Protein AF-A0A6L8EY79-F1 (afdb_monomer)

Radius of gyration: 16.85 Å; Cα contacts (8 Å, |Δi|>4): 75; chains: 1; bounding box: 35×52×44 Å

pLDDT: mean 82.18, std 14.35, range [35.97, 95.56]

Solvent-accessible surface area (backbone atoms only — not comparable to full-atom values): 6555 Å² total; per-residue (Å²): 134,58,71,67,60,52,48,62,74,76,53,74,60,66,66,63,55,50,33,58,51,27,48,40,66,68,54,33,46,53,55,48,53,50,36,50,51,48,30,71,75,71,60,41,60,66,59,38,42,50,50,53,41,50,37,23,64,30,57,79,34,58,75,64,51,31,76,79,50,70,45,50,70,65,56,51,54,57,58,60,47,63,71,95,76,59,56,63,71,60,50,50,55,53,51,51,55,38,48,58,60,52,53,71,58,57,72,73,70,74,83,78,127

Sequence (113 aa):
MSIDTKLQQCTIPFKDFLLKDLAEPEFAKGYLETALQDFYVDGNLEIMVLVIKNIAQAQGGTENLTKWTRLSTHALTYLLQPEDSLQWDKVLDILSTLKDAHHSKHSVMEEQS

Structure (mmCIF, N/CA/C/O backbone):
data_AF-A0A6L8EY79-F1
#
_entry.id   AF-A0A6L8EY79-F1
#
loop_
_atom_site.group_PDB
_atom_site.id
_atom_site.type_symbol
_atom_site.label_atom_id
_atom_site.label_alt_id
_atom_site.label_comp_id
_atom_site.label_asym_id
_atom_site.label_entity_id
_atom_site.l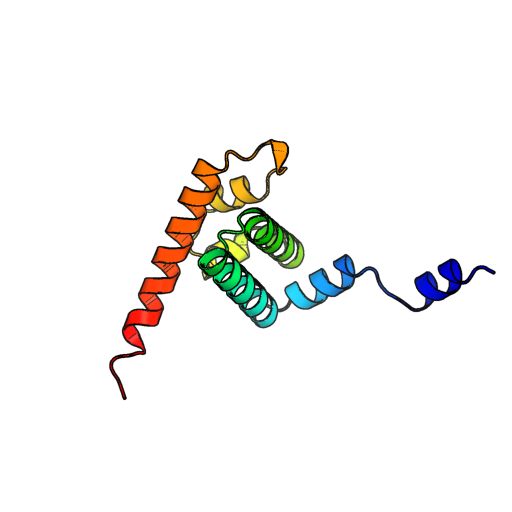abel_seq_id
_atom_site.pdbx_PDB_ins_code
_atom_site.Cartn_x
_atom_site.Cartn_y
_atom_site.Cartn_z
_atom_site.occupancy
_atom_site.B_iso_or_equiv
_atom_site.auth_seq_id
_atom_site.auth_comp_id
_atom_site.auth_asym_id
_atom_site.auth_atom_id
_atom_site.pdbx_PDB_model_num
ATOM 1 N N . MET A 1 1 ? -4.963 -27.970 27.973 1.00 66.88 1 MET A N 1
ATOM 2 C CA . MET A 1 1 ? -4.943 -26.696 27.221 1.00 66.88 1 MET A CA 1
ATOM 3 C C . MET A 1 1 ? -3.610 -26.612 26.490 1.00 66.88 1 MET A C 1
ATOM 5 O O . MET A 1 1 ? -2.596 -26.782 27.159 1.00 66.88 1 MET A O 1
ATOM 9 N N . SER A 1 2 ? -3.615 -26.453 25.160 1.00 83.94 2 SER A N 1
ATOM 10 C CA . SER A 1 2 ? -2.382 -26.434 24.348 1.00 83.94 2 SER A CA 1
ATOM 11 C C . SER A 1 2 ? -1.610 -25.125 24.532 1.00 83.94 2 SER A C 1
ATOM 13 O O . SER A 1 2 ? -2.184 -24.113 24.943 1.00 83.94 2 SER A O 1
ATOM 15 N N . ILE A 1 3 ? -0.316 -25.140 24.209 1.00 80.25 3 ILE A N 1
ATOM 16 C CA . ILE A 1 3 ? 0.528 -23.940 24.148 1.00 80.25 3 ILE A CA 1
ATOM 17 C C . ILE A 1 3 ? -0.045 -22.948 23.125 1.00 80.25 3 ILE A C 1
ATOM 19 O O . ILE A 1 3 ? -0.136 -21.761 23.428 1.00 80.25 3 ILE A O 1
ATOM 23 N N . ASP A 1 4 ? -0.550 -23.433 21.989 1.00 81.94 4 ASP A N 1
ATOM 24 C CA . ASP A 1 4 ? -1.166 -22.608 20.937 1.00 81.94 4 ASP A CA 1
ATOM 25 C C . ASP A 1 4 ? -2.342 -21.782 21.469 1.00 81.94 4 ASP A C 1
ATOM 27 O O . ASP A 1 4 ? -2.451 -20.586 21.207 1.00 81.94 4 ASP A O 1
ATOM 31 N N . THR A 1 5 ? -3.183 -22.397 22.307 1.00 82.56 5 THR A N 1
ATOM 32 C CA . THR A 1 5 ? -4.337 -21.729 22.922 1.00 82.56 5 THR A CA 1
ATOM 33 C C . THR A 1 5 ? -3.904 -20.617 23.879 1.00 82.56 5 THR A C 1
ATOM 35 O O . THR A 1 5 ? -4.566 -19.589 23.959 1.00 82.56 5 THR A O 1
ATOM 38 N N . LYS A 1 6 ? -2.788 -20.796 24.601 1.00 82.50 6 LYS A N 1
ATOM 39 C CA . LYS A 1 6 ? -2.241 -19.756 25.489 1.00 82.50 6 LYS A CA 1
ATOM 40 C C . LYS A 1 6 ? -1.632 -18.604 24.691 1.00 82.50 6 LYS A C 1
ATOM 42 O O . LYS A 1 6 ? -1.835 -17.450 25.050 1.00 82.50 6 LYS A O 1
ATOM 47 N N . LEU A 1 7 ? -0.926 -18.909 23.602 1.00 81.31 7 LEU A N 1
ATOM 48 C CA . LEU A 1 7 ? -0.349 -17.893 22.722 1.00 81.31 7 LEU A CA 1
ATOM 49 C C . LEU A 1 7 ? -1.441 -17.025 22.092 1.00 81.31 7 LEU A C 1
ATOM 51 O O . LEU A 1 7 ? -1.349 -15.804 22.157 1.00 81.31 7 LEU A O 1
ATOM 55 N N . GLN A 1 8 ? -2.518 -17.625 21.582 1.00 80.44 8 GLN A N 1
ATOM 56 C CA . GLN A 1 8 ? -3.647 -16.878 21.011 1.00 80.44 8 GLN A CA 1
ATOM 57 C C . GLN A 1 8 ? -4.375 -15.985 22.029 1.00 80.44 8 GLN A C 1
ATOM 59 O O . GLN A 1 8 ? -4.953 -14.976 21.648 1.00 80.44 8 GLN A O 1
ATOM 64 N N . GLN A 1 9 ? -4.351 -16.331 23.319 1.00 83.44 9 GLN A N 1
ATOM 65 C CA . GLN A 1 9 ? -4.986 -15.535 24.376 1.00 83.44 9 GLN A CA 1
ATOM 66 C C . GLN A 1 9 ? -4.131 -14.361 24.865 1.00 83.44 9 GLN A C 1
ATOM 68 O O . GLN A 1 9 ? -4.665 -13.428 25.460 1.00 83.44 9 GLN A O 1
ATOM 73 N N . CYS A 1 10 ? -2.815 -14.410 24.651 1.00 83.69 10 CYS A N 1
ATOM 74 C CA . CYS A 1 10 ? -1.879 -13.391 25.130 1.00 83.69 10 CYS A CA 1
ATOM 75 C C . CYS A 1 10 ? -1.213 -12.596 23.998 1.00 83.69 10 CYS A C 1
ATOM 77 O O . CYS A 1 10 ? -0.365 -11.751 24.273 1.00 83.69 10 CYS A O 1
ATOM 79 N N . THR A 1 11 ? -1.574 -12.860 22.741 1.00 88.62 11 THR A N 1
A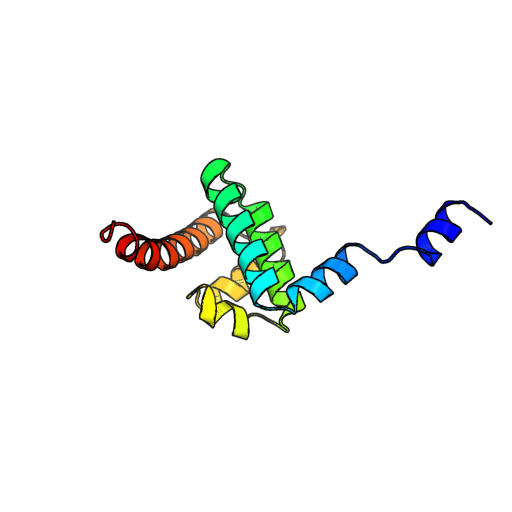TOM 80 C CA . THR A 1 11 ? -1.057 -12.155 21.564 1.00 88.62 11 THR A CA 1
ATOM 81 C C . THR A 1 11 ? -2.204 -11.623 20.718 1.00 88.62 11 THR A C 1
ATOM 83 O O . THR A 1 11 ? -3.343 -12.071 20.831 1.00 88.62 11 THR A O 1
ATOM 86 N N . ILE A 1 12 ? -1.895 -10.646 19.872 1.00 86.88 12 ILE A N 1
ATOM 87 C CA . ILE A 1 12 ? -2.809 -10.142 18.851 1.00 86.88 12 ILE A CA 1
ATOM 88 C C . ILE A 1 12 ? -2.282 -10.544 17.473 1.00 86.88 12 ILE A C 1
ATOM 90 O O . ILE A 1 12 ? -1.061 -10.636 17.300 1.00 86.88 12 ILE A O 1
ATOM 94 N N . PRO A 1 13 ? -3.158 -10.778 16.482 1.00 89.75 13 PRO A N 1
ATOM 95 C CA . PRO A 1 13 ? -2.716 -11.006 15.115 1.00 89.75 13 PRO A CA 1
ATOM 96 C C . PRO A 1 13 ? -1.852 -9.837 14.631 1.00 89.75 13 PRO A C 1
ATOM 98 O O . PRO A 1 13 ? -2.239 -8.675 14.759 1.00 89.75 13 PRO A O 1
ATOM 101 N N . PHE A 1 14 ? -0.689 -10.139 14.045 1.00 89.06 14 PHE A N 1
ATOM 102 C CA . PHE A 1 14 ? 0.245 -9.113 13.564 1.00 89.06 14 PHE A CA 1
ATOM 103 C C . PHE A 1 14 ? -0.421 -8.126 12.599 1.00 89.06 14 PHE A C 1
ATOM 105 O O . PHE A 1 14 ? -0.164 -6.930 12.659 1.00 89.06 14 PHE A O 1
ATOM 112 N N . LYS A 1 15 ? -1.316 -8.619 11.738 1.00 91.12 15 LYS A N 1
ATOM 113 C CA . LYS A 1 15 ? -2.055 -7.784 10.790 1.00 91.12 15 LYS A CA 1
ATOM 114 C C . LYS A 1 15 ? -2.922 -6.741 11.498 1.00 91.12 15 LYS A C 1
ATOM 116 O O . LYS A 1 15 ? -2.907 -5.588 11.087 1.00 91.12 15 LYS A O 1
ATOM 121 N N . ASP A 1 16 ? -3.624 -7.118 12.563 1.00 92.06 16 ASP A N 1
ATOM 122 C CA . ASP A 1 16 ? -4.491 -6.199 13.309 1.00 92.06 16 ASP A CA 1
ATOM 123 C C . ASP A 1 16 ? -3.664 -5.155 14.066 1.00 92.06 16 ASP A C 1
ATOM 125 O O . ASP A 1 16 ? -4.011 -3.974 14.079 1.00 92.06 16 ASP A O 1
ATOM 129 N N . PHE A 1 17 ? -2.533 -5.579 14.640 1.00 93.00 17 PHE A N 1
ATOM 130 C CA . PHE A 1 17 ? -1.553 -4.676 15.242 1.00 93.00 17 PHE A CA 1
ATOM 131 C C . PHE A 1 17 ? -1.020 -3.661 14.2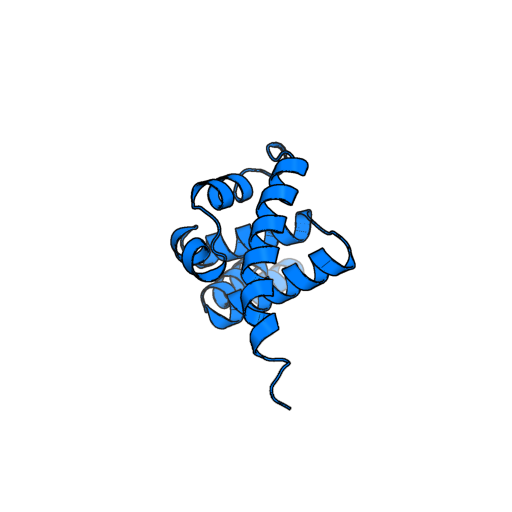24 1.00 93.00 17 PHE A C 1
ATOM 133 O O . PHE A 1 17 ? -1.088 -2.458 14.455 1.00 93.00 17 PHE A O 1
ATOM 140 N N . LEU A 1 18 ? -0.565 -4.142 13.066 1.00 95.25 18 LEU A N 1
ATOM 141 C CA . LEU A 1 18 ? -0.018 -3.305 12.007 1.00 95.25 18 LEU A CA 1
ATOM 142 C C . LEU A 1 18 ? -1.053 -2.301 11.485 1.00 95.25 18 LEU A C 1
ATOM 144 O O . LEU A 1 18 ? -0.731 -1.133 11.308 1.00 95.25 18 LEU A O 1
ATOM 148 N N . LEU A 1 19 ? -2.300 -2.725 11.252 1.00 95.06 19 LEU A N 1
ATOM 149 C CA . LEU A 1 19 ? -3.355 -1.819 10.787 1.00 95.06 19 LEU A CA 1
ATOM 150 C C . LEU A 1 19 ? -3.664 -0.715 11.802 1.00 95.06 19 LEU A C 1
ATOM 152 O O . LEU A 1 19 ? -3.986 0.399 11.397 1.00 95.06 19 LEU A O 1
ATOM 156 N N . LYS A 1 20 ? -3.551 -1.009 13.102 1.00 94.75 20 LYS A N 1
ATOM 157 C CA . LYS A 1 20 ? -3.727 -0.008 14.155 1.00 94.75 20 LYS A CA 1
ATOM 158 C C . LYS A 1 20 ? -2.641 1.066 14.093 1.00 94.75 20 LYS A C 1
ATOM 160 O O . LYS A 1 20 ? -2.975 2.242 14.157 1.00 94.75 20 LYS A O 1
ATOM 165 N N . ASP A 1 21 ? -1.380 0.678 13.927 1.00 95.25 21 ASP A N 1
ATOM 166 C CA . ASP A 1 21 ? -0.275 1.640 13.840 1.00 95.25 21 ASP A CA 1
ATOM 167 C C . ASP A 1 21 ? -0.304 2.413 12.511 1.00 95.25 21 ASP A C 1
ATOM 169 O O . ASP A 1 21 ? -0.080 3.619 12.484 1.00 95.25 21 ASP A O 1
ATOM 173 N N . LEU A 1 22 ? -0.671 1.761 11.402 1.00 95.56 22 LEU A N 1
ATOM 174 C CA . LEU A 1 22 ? -0.820 2.402 10.087 1.00 95.56 22 LEU A CA 1
ATOM 175 C C . LEU A 1 22 ? -2.004 3.379 9.993 1.00 95.56 22 LEU A C 1
ATOM 177 O O . LEU A 1 22 ? -2.098 4.127 9.015 1.00 95.56 22 LEU A O 1
ATOM 181 N N . ALA A 1 23 ? -2.909 3.383 10.974 1.00 92.50 23 ALA A N 1
ATOM 182 C CA . ALA A 1 23 ? -3.931 4.418 11.078 1.00 92.50 23 ALA A CA 1
ATOM 183 C C . ALA A 1 23 ? -3.313 5.784 11.437 1.00 92.50 23 ALA A C 1
ATOM 185 O O . ALA A 1 23 ? -3.865 6.815 11.052 1.00 92.50 23 ALA A O 1
ATOM 186 N N . GLU A 1 24 ? -2.152 5.797 12.105 1.00 92.94 24 GLU A N 1
ATOM 187 C CA . GLU A 1 24 ? -1.395 7.014 12.394 1.00 92.94 24 GLU A CA 1
ATOM 188 C C . GLU A 1 24 ? -0.618 7.473 11.143 1.00 92.94 24 GLU A C 1
ATOM 190 O O . GLU A 1 24 ? 0.263 6.753 10.656 1.00 92.94 24 GLU A O 1
ATOM 195 N N . PRO A 1 25 ? -0.890 8.679 10.603 1.00 87.50 25 PRO A N 1
ATOM 196 C CA . PRO A 1 25 ? -0.324 9.108 9.323 1.00 87.50 25 PRO A CA 1
ATOM 197 C C . PRO A 1 25 ? 1.207 9.138 9.273 1.00 87.50 25 PRO A C 1
ATOM 199 O O . PRO A 1 25 ? 1.783 8.788 8.245 1.00 87.50 25 PRO A O 1
ATOM 202 N N . GLU A 1 26 ? 1.877 9.528 10.363 1.00 88.56 26 GLU A N 1
ATOM 203 C CA . GLU A 1 26 ? 3.346 9.600 10.383 1.00 88.56 26 GLU A CA 1
ATOM 204 C C . GLU A 1 26 ? 3.981 8.204 10.377 1.00 88.56 26 GLU A C 1
ATOM 206 O O . GLU A 1 26 ? 4.974 7.977 9.687 1.00 88.56 26 GLU A O 1
ATOM 211 N N . PHE A 1 27 ? 3.371 7.236 11.069 1.00 93.12 27 PHE A N 1
ATOM 212 C CA . PHE A 1 27 ? 3.823 5.847 11.026 1.00 93.12 27 PHE A CA 1
ATOM 213 C C . PHE A 1 27 ? 3.613 5.249 9.630 1.00 93.12 27 PHE A C 1
ATOM 215 O O . PHE A 1 27 ? 4.519 4.636 9.067 1.00 93.12 27 PHE A O 1
ATOM 222 N N . ALA A 1 28 ? 2.446 5.491 9.025 1.00 91.88 28 ALA A N 1
ATOM 223 C CA . ALA A 1 28 ? 2.148 5.047 7.667 1.00 91.88 28 ALA A CA 1
ATOM 224 C C . ALA A 1 28 ? 3.105 5.643 6.623 1.00 91.88 28 ALA A C 1
ATOM 226 O O . ALA A 1 28 ? 3.497 4.955 5.680 1.00 91.88 28 ALA A O 1
ATOM 227 N N . LYS A 1 29 ? 3.514 6.903 6.810 1.00 87.75 29 LYS A N 1
ATOM 228 C CA . LYS A 1 29 ? 4.536 7.564 5.996 1.00 87.75 29 LYS A CA 1
ATOM 229 C C . LYS A 1 29 ? 5.898 6.885 6.132 1.00 87.75 29 LYS A C 1
ATOM 231 O O . LYS A 1 29 ? 6.453 6.505 5.109 1.00 87.75 29 LYS A O 1
ATOM 236 N N . GLY A 1 30 ? 6.390 6.650 7.349 1.00 90.81 30 GLY A N 1
ATOM 237 C CA . GLY A 1 30 ? 7.664 5.945 7.551 1.00 90.81 30 GLY A CA 1
ATOM 238 C C . GLY A 1 30 ? 7.656 4.512 6.998 1.00 90.81 30 GLY A C 1
ATOM 239 O O . GLY A 1 30 ? 8.633 4.054 6.402 1.00 90.81 30 GLY A O 1
ATOM 240 N N . TYR A 1 31 ? 6.523 3.817 7.126 1.00 93.69 31 TYR A N 1
ATOM 241 C CA . TYR A 1 31 ? 6.317 2.486 6.551 1.00 93.69 31 TYR A CA 1
ATOM 242 C C . TYR A 1 31 ? 6.372 2.504 5.014 1.00 93.69 31 TYR A C 1
ATOM 244 O O . TYR A 1 31 ? 7.028 1.658 4.408 1.00 93.69 31 TYR A O 1
ATOM 252 N N . LEU A 1 32 ? 5.741 3.500 4.381 1.00 89.94 32 LEU A N 1
ATOM 253 C CA . LEU A 1 32 ? 5.807 3.705 2.933 1.00 89.94 32 LEU A CA 1
ATOM 254 C C . LEU A 1 32 ? 7.217 4.082 2.459 1.00 89.94 32 LEU A C 1
ATOM 256 O O . LEU A 1 32 ? 7.673 3.572 1.442 1.00 89.94 32 LEU A O 1
ATOM 260 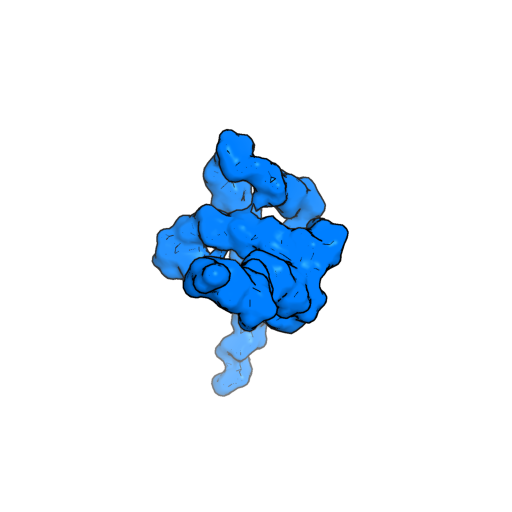N N . GLU A 1 33 ? 7.906 4.965 3.182 1.00 88.25 33 GLU A N 1
ATOM 261 C CA . GLU A 1 33 ? 9.269 5.405 2.857 1.00 88.25 33 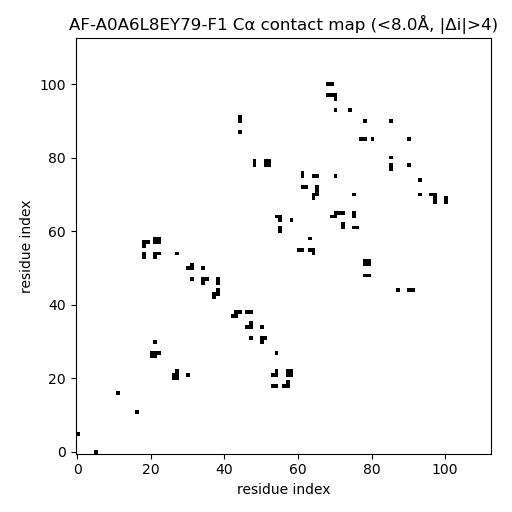GLU A CA 1
ATOM 262 C C . GLU A 1 33 ? 10.270 4.245 2.911 1.00 88.25 33 GLU A C 1
ATOM 264 O O . GLU A 1 33 ? 11.109 4.121 2.020 1.00 88.25 33 GLU A O 1
ATOM 269 N N . THR A 1 34 ? 10.125 3.348 3.889 1.00 90.62 34 THR A N 1
ATOM 270 C CA . THR A 1 34 ? 10.944 2.130 3.991 1.00 90.62 34 THR A CA 1
ATOM 271 C C . THR A 1 34 ? 10.709 1.213 2.788 1.00 90.62 34 THR A C 1
ATOM 273 O O . THR A 1 34 ? 11.657 0.773 2.146 1.00 90.62 34 THR A O 1
ATOM 276 N N . ALA A 1 35 ? 9.446 0.990 2.414 1.00 90.75 35 ALA A N 1
ATOM 277 C CA . ALA A 1 35 ? 9.104 0.174 1.250 1.00 90.75 35 ALA A CA 1
ATOM 278 C C . ALA A 1 35 ? 9.612 0.771 -0.070 1.00 90.75 35 ALA A C 1
ATOM 280 O O . ALA A 1 35 ? 10.033 0.035 -0.959 1.00 90.75 35 ALA A O 1
ATOM 281 N N . LEU A 1 36 ? 9.599 2.102 -0.195 1.00 87.31 36 LEU A N 1
ATOM 282 C CA . LEU A 1 36 ? 10.199 2.800 -1.330 1.00 87.31 36 LEU A CA 1
ATOM 283 C C . LEU A 1 36 ? 11.708 2.570 -1.385 1.00 87.31 36 LEU A C 1
ATOM 285 O O . LEU A 1 36 ? 12.234 2.303 -2.461 1.00 87.31 36 LEU A O 1
ATOM 289 N N . GLN A 1 37 ? 12.398 2.648 -0.247 1.00 86.12 37 GLN A N 1
ATOM 290 C CA . GLN A 1 37 ? 13.833 2.391 -0.178 1.00 86.12 37 GLN A CA 1
ATOM 291 C C . GLN A 1 37 ? 14.168 0.955 -0.604 1.00 86.12 37 GLN A C 1
ATOM 293 O O . GLN A 1 37 ? 15.025 0.775 -1.468 1.00 86.12 37 GLN A O 1
ATOM 298 N N . ASP A 1 38 ? 13.450 -0.041 -0.085 1.00 86.62 38 ASP A N 1
ATOM 299 C CA . ASP A 1 38 ? 13.624 -1.448 -0.468 1.00 86.62 38 ASP A CA 1
ATOM 300 C C . ASP A 1 38 ? 13.317 -1.668 -1.957 1.00 86.62 38 ASP A C 1
ATOM 302 O O . ASP A 1 38 ? 14.050 -2.357 -2.667 1.00 86.62 38 ASP A O 1
ATOM 306 N N . PHE A 1 39 ? 12.266 -1.024 -2.472 1.00 86.50 39 PHE A N 1
ATOM 307 C CA . PHE A 1 39 ? 11.950 -1.045 -3.896 1.00 86.50 39 PHE A CA 1
ATOM 308 C C . PHE A 1 39 ? 13.078 -0.437 -4.746 1.00 86.50 39 PHE A C 1
ATOM 310 O O . PHE A 1 39 ? 13.384 -0.958 -5.816 1.00 86.50 39 PHE A O 1
ATOM 317 N N . TYR A 1 40 ? 13.729 0.632 -4.287 1.00 81.94 40 TYR A N 1
ATOM 318 C CA . TYR A 1 40 ? 14.836 1.249 -5.020 1.00 81.94 40 TYR A CA 1
ATOM 319 C C . TYR A 1 40 ? 16.126 0.432 -4.989 1.00 81.94 40 TYR A C 1
ATOM 321 O O . TYR A 1 40 ? 16.887 0.493 -5.954 1.00 81.94 40 TYR A O 1
ATOM 329 N N . VAL A 1 41 ? 16.386 -0.293 -3.901 1.00 85.19 41 VAL A N 1
ATOM 330 C CA . VAL A 1 41 ? 17.600 -1.105 -3.755 1.00 85.19 41 VAL A CA 1
ATOM 331 C C . VAL A 1 41 ? 17.445 -2.446 -4.469 1.00 85.19 41 VAL A C 1
ATOM 333 O O . VAL A 1 41 ? 18.297 -2.805 -5.279 1.00 85.19 41 VAL A O 1
ATOM 336 N N . ASP A 1 42 ? 16.337 -3.145 -4.221 1.00 85.38 42 ASP A N 1
ATOM 337 C CA . ASP A 1 42 ? 16.157 -4.546 -4.618 1.00 85.38 42 ASP A CA 1
ATOM 338 C C . ASP A 1 42 ? 15.064 -4.752 -5.680 1.00 85.38 42 ASP A C 1
ATOM 340 O O . ASP A 1 42 ? 14.862 -5.869 -6.158 1.00 85.38 42 ASP A O 1
ATOM 344 N N . GLY A 1 43 ? 14.337 -3.700 -6.074 1.00 82.56 43 GLY A N 1
ATOM 345 C CA . GLY A 1 43 ? 13.285 -3.794 -7.092 1.00 82.56 43 GLY A CA 1
ATOM 346 C C . GLY A 1 43 ? 12.049 -4.572 -6.637 1.00 82.56 43 GLY A C 1
ATOM 347 O O . GLY A 1 43 ? 11.293 -5.057 -7.479 1.00 82.56 43 GLY A O 1
ATOM 348 N N . ASN A 1 44 ? 11.831 -4.725 -5.326 1.00 86.06 44 ASN A N 1
ATOM 349 C CA . ASN A 1 44 ? 10.773 -5.588 -4.805 1.00 86.06 44 ASN A CA 1
ATOM 350 C C . ASN A 1 44 ? 9.370 -4.961 -4.950 1.00 86.06 44 ASN A C 1
ATOM 352 O O . ASN A 1 44 ? 8.849 -4.292 -4.055 1.00 86.06 44 ASN A O 1
ATOM 356 N N . LEU A 1 45 ? 8.760 -5.195 -6.114 1.00 86.44 45 LEU A N 1
ATOM 357 C CA . LEU A 1 45 ? 7.428 -4.709 -6.479 1.00 86.44 45 LEU A CA 1
ATOM 358 C C . LEU A 1 45 ? 6.317 -5.279 -5.585 1.00 86.44 45 LEU A C 1
ATOM 360 O O . LEU A 1 45 ? 5.374 -4.562 -5.250 1.00 86.44 45 LEU A O 1
ATOM 364 N N . GLU A 1 46 ? 6.426 -6.544 -5.180 1.00 88.00 46 GLU A N 1
ATOM 365 C CA . GLU A 1 46 ? 5.415 -7.226 -4.363 1.00 88.00 46 GLU A CA 1
ATOM 366 C C . GLU A 1 46 ? 5.293 -6.585 -2.976 1.00 88.00 46 GLU A C 1
ATOM 368 O O . GLU A 1 46 ? 4.186 -6.270 -2.528 1.00 88.00 46 GLU A O 1
ATOM 373 N N . ILE A 1 47 ? 6.430 -6.301 -2.325 1.00 89.06 47 ILE A N 1
ATOM 374 C CA . ILE A 1 47 ? 6.457 -5.597 -1.034 1.00 89.06 47 ILE A CA 1
ATOM 375 C C . ILE A 1 47 ? 5.834 -4.208 -1.169 1.00 89.06 47 ILE A C 1
ATOM 377 O O . ILE A 1 47 ? 5.027 -3.810 -0.326 1.00 89.06 47 ILE A O 1
ATOM 381 N N . MET A 1 48 ? 6.148 -3.486 -2.246 1.00 89.81 48 MET A N 1
ATOM 382 C CA . MET A 1 48 ? 5.605 -2.149 -2.470 1.00 89.81 48 MET A CA 1
ATOM 383 C C . MET A 1 48 ? 4.074 -2.169 -2.607 1.00 89.81 48 MET A C 1
ATOM 385 O O . MET A 1 48 ? 3.370 -1.379 -1.972 1.00 89.81 48 MET A O 1
ATOM 389 N N . VAL A 1 49 ? 3.535 -3.113 -3.385 1.00 91.12 49 VAL A N 1
ATOM 390 C CA . VAL A 1 49 ? 2.083 -3.300 -3.535 1.00 91.12 49 VAL A CA 1
ATOM 391 C C . VAL A 1 49 ? 1.437 -3.689 -2.203 1.00 91.12 49 VAL A C 1
ATOM 393 O O . VAL A 1 49 ? 0.387 -3.147 -1.844 1.00 91.12 49 VAL A O 1
ATOM 396 N N . LEU A 1 50 ? 2.060 -4.591 -1.440 1.00 92.88 50 LEU A N 1
ATOM 397 C CA . LEU A 1 50 ? 1.573 -5.006 -0.125 1.00 92.88 50 LEU A CA 1
ATOM 398 C C . LEU A 1 50 ? 1.498 -3.826 0.853 1.00 92.88 50 LEU A C 1
ATOM 400 O O . LEU A 1 50 ? 0.506 -3.670 1.567 1.00 92.88 50 LEU A O 1
ATOM 404 N N . VAL A 1 51 ? 2.518 -2.972 0.862 1.00 93.38 51 VAL A N 1
ATOM 405 C CA . VAL A 1 51 ? 2.580 -1.786 1.719 1.00 93.38 51 VAL A CA 1
ATOM 406 C C . VAL A 1 51 ? 1.462 -0.806 1.376 1.00 93.38 51 VAL A C 1
ATOM 408 O O . VAL A 1 51 ? 0.717 -0.395 2.268 1.00 93.38 51 VAL A O 1
ATOM 411 N N . ILE A 1 52 ? 1.259 -0.511 0.088 1.00 92.38 52 ILE A N 1
ATOM 412 C CA . ILE A 1 52 ? 0.161 0.348 -0.382 1.00 92.38 52 ILE A CA 1
ATOM 413 C C . ILE A 1 52 ? -1.203 -0.224 0.037 1.00 92.38 52 ILE A C 1
ATOM 415 O O . ILE A 1 52 ? -2.058 0.519 0.527 1.00 92.38 52 ILE A O 1
ATOM 419 N N . LYS A 1 53 ? -1.401 -1.544 -0.082 1.00 92.81 53 LYS A N 1
ATOM 420 C CA . LYS A 1 53 ? -2.628 -2.229 0.363 1.00 92.81 53 LYS A CA 1
ATOM 421 C C . LYS A 1 53 ? -2.849 -2.108 1.869 1.00 92.81 53 LYS A C 1
ATOM 423 O O . LYS A 1 53 ? -3.959 -1.793 2.299 1.00 92.81 53 LYS A O 1
ATOM 428 N N . ASN A 1 54 ? -1.808 -2.327 2.671 1.00 94.94 54 ASN A N 1
ATOM 429 C CA . ASN A 1 54 ? -1.881 -2.239 4.129 1.00 94.94 54 ASN A CA 1
ATOM 430 C C . ASN A 1 54 ? -2.276 -0.834 4.588 1.00 94.94 54 ASN A C 1
ATOM 432 O O . ASN A 1 54 ? -3.163 -0.683 5.426 1.00 94.94 54 ASN A O 1
ATOM 436 N N . ILE A 1 55 ? -1.656 0.186 4.001 1.00 93.69 55 ILE A N 1
ATOM 437 C CA . ILE A 1 55 ? -1.942 1.582 4.313 1.00 93.69 55 ILE A CA 1
ATOM 438 C C . ILE A 1 55 ? -3.369 1.949 3.895 1.00 93.69 55 ILE A C 1
ATOM 440 O O . ILE A 1 55 ? -4.104 2.539 4.685 1.00 93.69 55 ILE A O 1
ATOM 444 N N . ALA A 1 56 ? -3.784 1.596 2.673 1.00 91.50 56 ALA A N 1
ATOM 445 C CA . ALA A 1 56 ? -5.134 1.897 2.201 1.00 91.50 56 ALA A CA 1
ATOM 446 C C . ALA A 1 56 ? -6.192 1.249 3.098 1.00 91.50 56 ALA A C 1
ATOM 448 O O . ALA A 1 56 ? -7.190 1.880 3.434 1.00 91.50 56 ALA A O 1
ATOM 449 N N . GLN A 1 57 ? -5.954 0.015 3.540 1.00 92.56 57 GLN A N 1
ATOM 450 C CA . GLN A 1 57 ? -6.833 -0.662 4.484 1.00 92.56 57 GLN A CA 1
ATOM 451 C C . GLN A 1 57 ? -6.893 0.061 5.841 1.00 92.56 57 GLN A C 1
ATOM 453 O O . GLN A 1 57 ? -7.982 0.231 6.384 1.00 92.56 57 GLN A O 1
ATOM 458 N N . ALA A 1 58 ? -5.753 0.502 6.379 1.00 93.44 58 ALA A N 1
ATOM 459 C CA . ALA A 1 58 ? -5.678 1.171 7.678 1.00 93.44 58 ALA A CA 1
ATOM 460 C C . ALA A 1 58 ? -6.294 2.582 7.682 1.00 93.44 58 ALA A C 1
ATOM 462 O O . ALA A 1 58 ? -6.883 2.998 8.675 1.00 93.44 58 ALA A O 1
ATOM 463 N N . GLN A 1 59 ? -6.202 3.309 6.565 1.00 89.12 59 GLN A N 1
ATOM 464 C CA . GLN A 1 59 ? -6.671 4.697 6.450 1.00 89.12 59 GLN A CA 1
ATOM 465 C C . GLN A 1 59 ? -8.095 4.842 5.891 1.00 89.12 59 GLN A C 1
ATOM 467 O O . GLN A 1 59 ? -8.514 5.953 5.556 1.00 89.12 59 GLN A O 1
ATOM 472 N N . GLY A 1 60 ? -8.841 3.739 5.776 1.00 85.38 60 GLY A N 1
ATOM 473 C CA . GLY A 1 60 ? -10.224 3.751 5.291 1.00 85.38 60 GLY A CA 1
ATOM 474 C C . GLY A 1 60 ? -10.370 3.897 3.771 1.00 85.38 60 GLY A C 1
ATOM 475 O O . GLY A 1 60 ? -11.440 4.272 3.298 1.00 85.38 60 GLY A O 1
ATOM 476 N N . GLY A 1 61 ? -9.322 3.603 2.997 1.00 84.25 61 GLY A N 1
ATOM 477 C CA . GLY A 1 61 ? -9.334 3.576 1.533 1.00 84.25 61 GLY A CA 1
ATOM 478 C C . GLY A 1 61 ? -8.209 4.386 0.884 1.00 84.25 61 GLY A C 1
ATOM 479 O O . GLY A 1 61 ? -7.221 4.759 1.511 1.00 84.25 61 GLY A O 1
ATOM 480 N N . THR A 1 62 ? -8.357 4.668 -0.412 1.00 82.50 62 THR A N 1
ATOM 481 C CA . THR A 1 62 ? -7.334 5.348 -1.232 1.00 82.50 62 THR A CA 1
ATOM 482 C C . THR A 1 62 ? -7.358 6.868 -1.129 1.00 82.50 62 THR A C 1
ATOM 484 O O . THR A 1 62 ? -6.425 7.523 -1.585 1.00 82.50 62 THR A O 1
ATOM 487 N N . GLU A 1 63 ? -8.423 7.453 -0.579 1.00 79.00 63 GLU A N 1
ATOM 488 C CA . GLU A 1 63 ? -8.637 8.902 -0.610 1.00 79.00 63 GLU A CA 1
ATOM 489 C C . GLU A 1 63 ? -7.520 9.651 0.119 1.00 79.00 63 GLU A C 1
ATOM 491 O O . GLU A 1 63 ? -6.968 10.617 -0.408 1.00 79.00 63 GLU A O 1
ATOM 496 N N . ASN A 1 64 ? -7.103 9.146 1.282 1.00 76.44 64 ASN A N 1
ATOM 497 C CA . ASN A 1 64 ? -5.960 9.707 1.979 1.00 76.44 64 ASN A CA 1
ATOM 498 C C . ASN A 1 64 ? -4.671 9.452 1.192 1.00 76.44 64 ASN A C 1
ATOM 500 O O . ASN A 1 64 ? -3.962 10.425 0.971 1.00 76.44 64 ASN A O 1
ATOM 504 N N . LEU A 1 65 ? -4.419 8.235 0.670 1.00 80.06 65 LEU A N 1
ATOM 505 C CA . LEU A 1 65 ? -3.250 7.892 -0.178 1.00 80.06 65 LEU A CA 1
ATOM 506 C C . LEU A 1 65 ? -2.973 8.877 -1.311 1.00 80.06 65 LEU A C 1
ATOM 508 O O . LEU A 1 65 ? -1.818 9.260 -1.507 1.00 80.06 65 LEU A O 1
ATOM 512 N N . THR A 1 66 ? -4.001 9.336 -2.024 1.00 82.12 66 THR A N 1
ATOM 513 C CA . THR A 1 66 ? -3.813 10.267 -3.153 1.00 82.12 66 THR A CA 1
ATOM 514 C C . THR A 1 66 ? -3.097 11.563 -2.744 1.00 82.12 66 THR A C 1
ATOM 516 O O . THR A 1 66 ? -2.290 12.094 -3.507 1.00 82.12 66 THR A O 1
ATOM 519 N N . LYS A 1 67 ? -3.326 12.053 -1.516 1.00 77.38 67 LYS A N 1
ATOM 520 C CA . LYS A 1 67 ? -2.815 13.351 -1.039 1.00 77.38 67 LYS A CA 1
ATOM 521 C C . LYS A 1 67 ? -1.301 13.369 -0.818 1.00 77.38 67 LYS A C 1
ATOM 523 O O . LYS A 1 67 ? -0.675 14.408 -1.005 1.00 77.38 67 LYS A O 1
ATOM 528 N N . TRP A 1 68 ? -0.710 12.246 -0.418 1.00 74.06 68 TRP A N 1
ATOM 529 C CA . TRP A 1 68 ? 0.715 12.141 -0.067 1.00 74.06 68 TRP A CA 1
ATOM 530 C C . TRP A 1 68 ? 1.522 11.499 -1.184 1.00 74.06 68 TRP A C 1
ATOM 532 O O . TRP A 1 68 ? 2.621 11.963 -1.4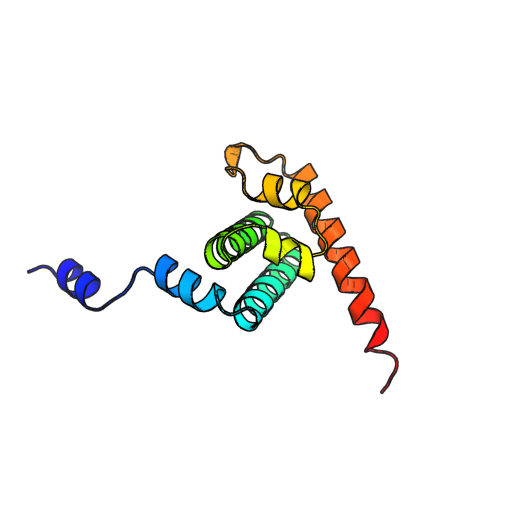66 1.00 74.06 68 TRP A O 1
ATOM 542 N N . THR A 1 69 ? 0.948 10.512 -1.872 1.00 76.38 69 THR A N 1
ATOM 543 C CA . THR A 1 69 ? 1.617 9.806 -2.975 1.00 76.38 69 THR A CA 1
ATOM 544 C C . THR A 1 69 ? 1.545 10.558 -4.306 1.00 76.38 69 THR A C 1
ATOM 546 O O . THR A 1 69 ? 2.293 10.250 -5.226 1.00 76.38 69 THR A O 1
ATOM 549 N N . ARG A 1 70 ? 0.625 11.528 -4.447 1.00 80.19 70 ARG A N 1
ATOM 550 C CA . ARG A 1 70 ? 0.269 12.178 -5.727 1.00 80.19 70 ARG A CA 1
ATOM 551 C C . ARG A 1 70 ? -0.201 11.210 -6.822 1.00 80.19 70 ARG A C 1
ATOM 553 O O . ARG A 1 70 ? -0.400 11.630 -7.961 1.00 80.19 70 ARG A O 1
ATOM 560 N N . LEU A 1 71 ? -0.417 9.937 -6.493 1.00 85.06 71 LEU A N 1
ATOM 561 C CA . LEU A 1 71 ? -0.986 8.965 -7.412 1.00 85.06 71 LEU A CA 1
ATOM 562 C C . LEU A 1 71 ? -2.461 9.276 -7.649 1.00 85.06 71 LEU A C 1
ATOM 564 O O . LEU A 1 71 ? -3.186 9.706 -6.749 1.00 85.06 71 LEU A O 1
ATOM 568 N N . SER A 1 72 ? -2.919 9.024 -8.874 1.00 87.25 72 SER A N 1
ATOM 569 C CA . SER A 1 72 ? -4.339 9.146 -9.192 1.00 87.25 72 SER A CA 1
ATOM 570 C C . SER A 1 72 ? -5.152 8.076 -8.459 1.00 87.25 72 SER A C 1
ATOM 572 O O . SER A 1 72 ? -4.674 6.965 -8.215 1.00 87.25 72 SER A O 1
ATOM 574 N N . THR A 1 73 ? -6.422 8.371 -8.173 1.00 87.38 73 THR A N 1
ATOM 575 C CA . THR A 1 73 ? -7.358 7.381 -7.616 1.00 87.38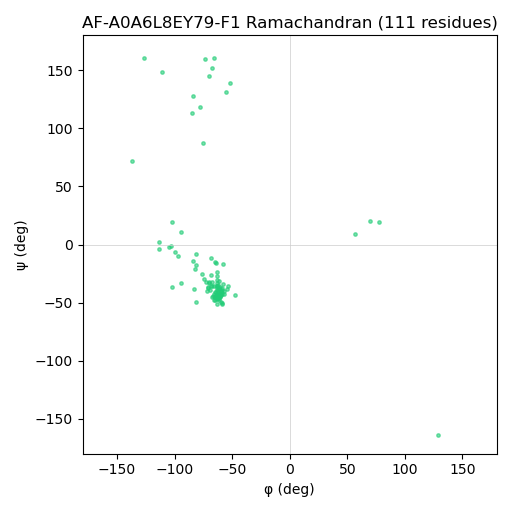 73 THR A CA 1
ATOM 576 C C . THR A 1 73 ? -7.416 6.118 -8.475 1.00 87.38 73 THR A C 1
ATOM 578 O O . THR A 1 73 ? -7.502 5.019 -7.935 1.00 87.38 73 THR A O 1
ATOM 581 N N . HIS A 1 74 ? -7.314 6.253 -9.803 1.00 89.56 74 HIS A N 1
ATOM 582 C CA . HIS A 1 74 ? -7.280 5.118 -10.725 1.00 89.56 74 HIS A CA 1
ATOM 583 C C . HIS A 1 74 ? -6.029 4.253 -10.529 1.00 89.56 74 HIS A C 1
ATOM 585 O O . HIS A 1 74 ? -6.149 3.039 -10.388 1.00 89.56 74 HIS A O 1
ATOM 591 N N . ALA A 1 75 ? -4.851 4.877 -10.454 1.00 89.44 75 ALA A N 1
ATOM 592 C CA . ALA A 1 75 ? -3.590 4.181 -10.223 1.00 89.44 75 ALA A CA 1
ATOM 593 C C . ALA A 1 75 ? -3.590 3.439 -8.878 1.00 89.44 75 ALA A C 1
ATOM 595 O O . ALA A 1 75 ? -3.250 2.262 -8.822 1.00 89.44 75 ALA A O 1
ATOM 596 N N . LEU A 1 76 ? -4.058 4.085 -7.807 1.00 88.44 76 LEU A N 1
ATOM 597 C CA . LEU A 1 76 ? -4.184 3.435 -6.500 1.00 88.44 76 LEU A CA 1
ATOM 598 C C . LEU A 1 76 ? -5.198 2.291 -6.526 1.00 88.44 76 LEU A C 1
ATOM 600 O O . LEU A 1 76 ? -4.907 1.215 -6.021 1.00 88.44 76 LEU A O 1
ATOM 604 N N . THR A 1 77 ? -6.363 2.490 -7.147 1.00 89.62 77 THR A N 1
ATOM 605 C CA . THR A 1 77 ? -7.386 1.437 -7.263 1.00 89.62 77 THR A CA 1
ATOM 606 C C . THR A 1 77 ? -6.844 0.218 -8.001 1.00 89.62 77 THR A C 1
ATOM 608 O O . THR A 1 77 ? -7.098 -0.903 -7.572 1.00 89.62 77 THR A O 1
ATOM 611 N N . TYR A 1 78 ? -6.066 0.432 -9.066 1.00 90.50 78 TYR A N 1
ATOM 612 C CA . TYR A 1 78 ? -5.389 -0.640 -9.789 1.00 90.50 78 TYR A CA 1
ATOM 613 C C . TYR A 1 78 ? -4.436 -1.417 -8.871 1.00 90.50 78 TYR A C 1
ATOM 615 O O . TYR A 1 78 ? -4.554 -2.630 -8.771 1.00 90.50 78 TYR A O 1
ATOM 623 N N . LEU A 1 79 ? -3.571 -0.734 -8.111 1.00 89.44 79 LEU A N 1
ATOM 624 C CA . LEU A 1 79 ? -2.641 -1.389 -7.177 1.00 89.44 79 LEU A CA 1
ATOM 625 C C . LEU A 1 79 ? -3.336 -2.157 -6.040 1.00 89.44 79 LEU A C 1
ATOM 627 O O . LEU A 1 79 ? -2.752 -3.083 -5.480 1.00 89.44 79 LEU A O 1
ATOM 631 N N . LEU A 1 80 ? -4.575 -1.803 -5.690 1.00 88.62 80 LEU A N 1
ATOM 632 C CA . LEU A 1 80 ? -5.355 -2.511 -4.671 1.00 88.62 80 LEU A CA 1
ATOM 633 C C . LEU A 1 80 ? -6.040 -3.786 -5.180 1.00 88.62 80 LEU A C 1
ATOM 635 O O . LEU A 1 80 ? -6.577 -4.541 -4.368 1.00 88.62 80 LEU A O 1
ATOM 639 N N . GLN A 1 81 ? -6.020 -4.058 -6.487 1.00 88.50 81 GLN A N 1
ATOM 640 C CA . GLN A 1 81 ? -6.601 -5.281 -7.038 1.00 88.50 81 GLN A CA 1
ATOM 641 C C . GLN A 1 81 ? -5.843 -6.540 -6.561 1.00 88.50 81 GLN A C 1
ATOM 643 O O . GLN A 1 81 ? -4.695 -6.453 -6.097 1.00 88.50 81 GLN A O 1
ATOM 648 N N . PRO A 1 82 ? -6.469 -7.734 -6.636 1.00 86.06 82 PRO A N 1
ATOM 649 C CA . PRO A 1 82 ? -5.779 -8.995 -6.378 1.00 86.06 82 PRO A CA 1
ATOM 650 C C . PRO A 1 82 ? -4.503 -9.101 -7.212 1.00 86.06 82 PRO A C 1
ATOM 652 O O . PRO A 1 82 ? -4.496 -8.715 -8.379 1.00 86.06 82 PRO A O 1
ATOM 655 N N . GLU A 1 83 ? -3.432 -9.611 -6.614 1.00 82.12 83 GLU A N 1
ATOM 656 C CA . GLU A 1 83 ? -2.106 -9.664 -7.241 1.00 82.12 83 GLU A CA 1
ATOM 657 C C . GLU A 1 83 ? -2.117 -10.414 -8.577 1.00 82.12 83 GLU A C 1
ATOM 659 O O . GLU A 1 83 ? -1.591 -9.906 -9.562 1.00 82.12 83 GLU A O 1
ATOM 664 N N . ASP A 1 84 ? -2.865 -11.516 -8.654 1.00 83.62 84 ASP A N 1
ATOM 665 C CA . ASP A 1 84 ? -3.049 -12.322 -9.870 1.00 83.62 84 ASP A CA 1
ATOM 666 C C . ASP A 1 84 ? -3.636 -11.540 -11.064 1.00 83.62 84 ASP A C 1
ATOM 668 O O . ASP A 1 84 ? -3.595 -12.005 -12.203 1.00 83.62 84 ASP A O 1
ATOM 672 N N . SER A 1 85 ? -4.221 -10.361 -10.819 1.00 85.81 85 SER A N 1
ATOM 673 C CA . SER A 1 85 ? -4.800 -9.490 -11.851 1.00 85.81 85 SER A CA 1
ATOM 674 C C . SER A 1 85 ? -3.890 -8.333 -12.277 1.00 85.81 85 SER A C 1
ATOM 676 O O . SER A 1 85 ? -4.215 -7.614 -13.227 1.00 85.81 85 SER A O 1
ATOM 678 N N . LEU A 1 86 ? -2.755 -8.146 -11.598 1.00 88.38 86 LEU A N 1
ATOM 679 C CA . LEU A 1 86 ? -1.830 -7.050 -11.852 1.00 88.38 86 LEU A CA 1
ATOM 680 C C . LEU A 1 86 ? -0.879 -7.388 -13.002 1.00 88.38 86 LEU A C 1
ATOM 682 O O . LEU A 1 86 ? -0.175 -8.391 -13.004 1.00 88.38 86 LEU A O 1
ATOM 686 N N . GLN A 1 87 ? -0.810 -6.490 -13.978 1.00 91.44 87 GLN A N 1
ATOM 687 C CA . GLN A 1 87 ? 0.264 -6.461 -14.971 1.00 91.44 87 GLN A CA 1
ATOM 688 C C . GLN A 1 87 ? 1.441 -5.678 -14.381 1.00 91.44 87 GLN A C 1
ATOM 690 O 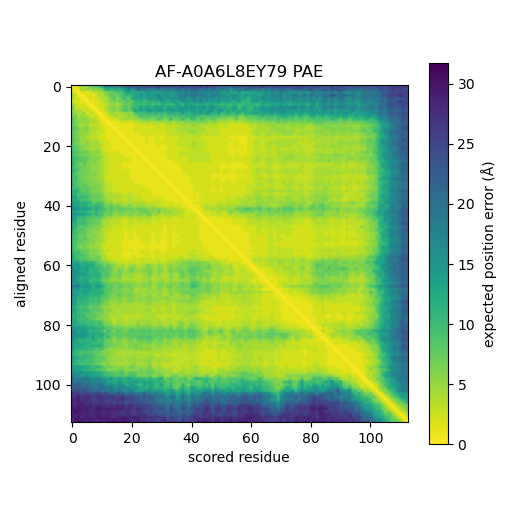O . GLN A 1 87 ? 1.311 -4.469 -14.163 1.00 91.44 87 GLN A O 1
ATOM 695 N N . TRP A 1 88 ? 2.564 -6.355 -14.124 1.00 88.19 88 TRP A N 1
ATOM 696 C CA . TRP A 1 88 ? 3.725 -5.779 -13.433 1.00 88.19 88 TRP A CA 1
ATOM 697 C C . TRP A 1 88 ? 4.364 -4.593 -14.161 1.00 88.19 88 TRP A C 1
ATOM 699 O O . TRP A 1 88 ? 4.786 -3.655 -13.494 1.00 88.19 88 TRP A O 1
ATOM 709 N N . ASP A 1 89 ? 4.330 -4.553 -15.495 1.00 88.88 89 ASP A N 1
ATOM 710 C CA . ASP A 1 89 ? 4.801 -3.388 -16.261 1.00 88.88 89 ASP A CA 1
ATOM 711 C C . ASP A 1 89 ? 3.994 -2.124 -15.916 1.00 88.88 89 ASP A C 1
ATOM 713 O O . ASP A 1 89 ? 4.551 -1.064 -15.651 1.00 88.88 89 ASP A O 1
ATOM 717 N N . LYS A 1 90 ? 2.663 -2.248 -15.803 1.00 88.25 90 LYS A N 1
ATOM 718 C CA . LYS A 1 90 ? 1.796 -1.132 -15.388 1.00 88.25 90 LYS A CA 1
ATOM 719 C C . LYS A 1 90 ? 2.007 -0.751 -13.928 1.00 88.25 90 LYS A C 1
ATOM 721 O O . LYS A 1 90 ? 1.890 0.419 -13.579 1.00 88.25 90 LYS A O 1
ATOM 726 N N . VAL A 1 91 ? 2.274 -1.733 -13.063 1.00 89.12 91 VAL A N 1
ATOM 727 C CA . VAL A 1 91 ? 2.623 -1.469 -11.660 1.00 89.12 91 VAL A CA 1
ATOM 728 C C . VAL A 1 91 ? 3.909 -0.647 -11.606 1.00 89.12 91 VAL A C 1
ATOM 730 O O . VAL A 1 91 ? 3.946 0.368 -10.917 1.00 89.12 91 VAL A O 1
ATOM 733 N N . LEU A 1 92 ? 4.926 -1.031 -12.376 1.00 88.25 92 LEU A N 1
ATOM 734 C CA . LEU A 1 92 ? 6.192 -0.314 -12.461 1.00 88.25 92 LEU A CA 1
ATOM 735 C C . LEU A 1 92 ? 6.008 1.115 -12.996 1.00 88.25 92 LEU A C 1
ATOM 737 O O . LEU A 1 92 ? 6.548 2.052 -12.410 1.00 88.25 92 LEU A O 1
ATOM 741 N N . ASP A 1 93 ? 5.184 1.311 -14.028 1.00 88.56 93 ASP A N 1
ATOM 742 C CA . ASP A 1 93 ? 4.839 2.644 -14.544 1.00 88.56 93 ASP A CA 1
ATOM 743 C C . ASP A 1 93 ? 4.174 3.525 -13.468 1.00 88.56 93 ASP A C 1
ATOM 745 O O . ASP A 1 93 ? 4.536 4.691 -13.280 1.00 88.56 93 ASP A O 1
ATOM 749 N N . ILE A 1 94 ? 3.238 2.967 -12.696 1.00 88.56 94 ILE A N 1
ATOM 750 C CA . ILE A 1 94 ? 2.587 3.678 -11.585 1.00 88.56 94 ILE A CA 1
ATOM 751 C C . ILE A 1 94 ? 3.593 4.011 -10.469 1.00 88.56 94 ILE A C 1
ATOM 753 O O . ILE A 1 94 ? 3.565 5.100 -9.897 1.00 88.56 94 ILE A O 1
ATOM 757 N N . LEU A 1 95 ? 4.501 3.095 -10.139 1.00 85.00 95 LEU A N 1
ATOM 758 C CA . LEU A 1 95 ? 5.490 3.319 -9.083 1.00 85.00 95 LEU A CA 1
ATOM 759 C C . LEU A 1 95 ? 6.608 4.278 -9.519 1.00 85.00 95 LEU A C 1
ATOM 761 O O . LEU A 1 95 ? 7.125 5.034 -8.698 1.00 85.00 95 LEU A O 1
ATOM 765 N N . SER A 1 96 ? 6.945 4.330 -10.808 1.00 82.88 96 SER A N 1
ATOM 766 C CA . SER A 1 96 ? 7.886 5.326 -11.338 1.00 82.88 96 SER A CA 1
ATOM 767 C C . SER A 1 96 ? 7.322 6.752 -11.269 1.00 82.88 96 SER A C 1
ATOM 769 O O . SER A 1 9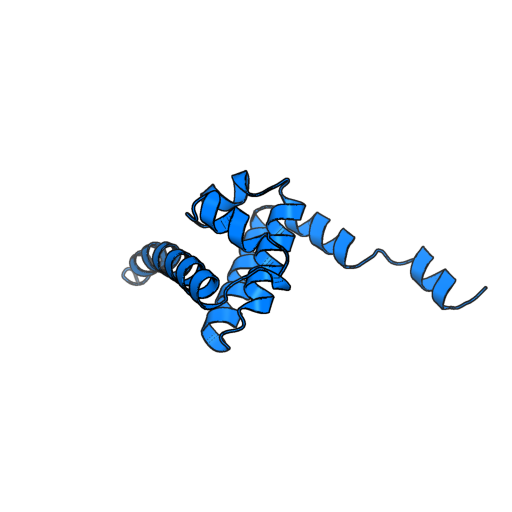6 ? 8.039 7.682 -10.908 1.00 82.88 96 SER A O 1
ATOM 771 N N . THR A 1 97 ? 6.014 6.933 -11.477 1.00 82.44 97 THR A N 1
ATOM 772 C CA . THR A 1 97 ? 5.364 8.243 -11.283 1.00 82.44 97 THR A CA 1
ATOM 773 C C . THR A 1 97 ? 5.340 8.676 -9.814 1.00 82.44 97 THR A C 1
ATOM 775 O O . THR A 1 97 ? 5.471 9.866 -9.517 1.00 82.44 97 THR A O 1
ATOM 778 N N . LEU A 1 98 ? 5.241 7.723 -8.881 1.00 79.12 98 LEU A N 1
ATOM 779 C CA . LEU A 1 98 ? 5.420 7.985 -7.449 1.00 79.12 98 LEU A CA 1
ATOM 780 C C . LEU A 1 98 ? 6.852 8.451 -7.131 1.00 79.12 98 LEU A C 1
ATOM 782 O O . LEU A 1 98 ? 7.040 9.392 -6.359 1.00 79.12 98 LEU A O 1
ATOM 786 N N . LYS A 1 99 ? 7.863 7.839 -7.757 1.00 70.50 99 LYS A N 1
ATOM 787 C CA . LYS A 1 99 ? 9.268 8.242 -7.607 1.00 70.50 99 LYS A CA 1
ATOM 788 C C . LYS A 1 99 ? 9.487 9.699 -8.018 1.00 70.50 99 LYS A C 1
ATOM 790 O O . LYS A 1 99 ? 10.047 10.473 -7.240 1.00 70.50 99 LYS A O 1
ATOM 795 N N . ASP A 1 100 ? 9.016 10.098 -9.195 1.00 66.88 100 ASP A N 1
ATOM 796 C CA . ASP A 1 100 ? 9.216 11.462 -9.707 1.00 66.88 100 ASP A CA 1
ATOM 797 C C . ASP A 1 100 ? 8.554 12.520 -8.806 1.00 66.88 100 ASP A C 1
ATOM 799 O O . ASP A 1 100 ? 9.101 13.604 -8.568 1.00 66.88 100 ASP A O 1
ATOM 803 N N . ALA A 1 101 ? 7.408 12.176 -8.212 1.00 64.00 101 ALA A N 1
ATOM 804 C CA . ALA A 1 101 ? 6.732 13.003 -7.220 1.00 64.00 101 ALA A CA 1
ATOM 805 C C . ALA A 1 101 ? 7.556 13.219 -5.934 1.00 64.00 101 ALA A C 1
ATOM 807 O O . ALA A 1 101 ? 7.494 14.312 -5.360 1.00 64.00 101 ALA A O 1
ATOM 808 N N . HIS A 1 102 ? 8.323 12.215 -5.491 1.00 59.12 102 HIS A N 1
ATOM 809 C CA . HIS A 1 102 ? 9.168 12.284 -4.293 1.00 59.12 102 HIS A CA 1
ATOM 810 C C . HIS A 1 102 ? 10.537 12.943 -4.555 1.00 59.12 102 HIS A C 1
ATOM 812 O O . HIS A 1 102 ? 10.983 13.758 -3.743 1.00 59.12 102 HIS A O 1
ATOM 818 N N . HIS A 1 103 ? 11.172 12.695 -5.709 1.00 53.34 103 HIS A N 1
ATOM 819 C CA . HIS A 1 103 ? 12.446 13.337 -6.080 1.00 53.34 103 HIS A CA 1
ATOM 820 C C . HIS A 1 103 ? 12.327 14.865 -6.235 1.00 53.34 103 HIS A C 1
ATOM 822 O O . HIS A 1 103 ? 13.260 15.594 -5.896 1.00 53.34 103 HIS A O 1
ATOM 828 N N . SER A 1 104 ? 11.160 15.378 -6.643 1.00 51.22 104 SER A N 1
ATOM 829 C CA . SER A 1 104 ? 10.911 16.825 -6.739 1.00 51.22 104 SER A CA 1
ATOM 830 C C . SER A 1 104 ? 10.960 17.569 -5.390 1.00 51.22 104 SER A C 1
ATOM 832 O O . SER A 1 104 ? 11.062 18.794 -5.400 1.00 51.22 104 SER A O 1
ATOM 834 N N . LYS A 1 105 ? 10.888 16.879 -4.238 1.00 49.41 105 LYS A N 1
ATOM 835 C CA . LYS A 1 105 ? 11.059 17.496 -2.906 1.00 49.41 105 LYS A CA 1
ATOM 836 C C . LYS A 1 105 ? 12.492 17.408 -2.374 1.00 49.41 105 LYS A C 1
ATOM 838 O O . LYS A 1 105 ? 12.920 18.337 -1.699 1.00 49.41 105 LYS A O 1
ATOM 843 N N . HIS A 1 106 ? 13.232 16.341 -2.680 1.00 42.84 106 HIS A N 1
ATOM 844 C CA . HIS A 1 106 ? 14.579 16.148 -2.124 1.00 42.84 106 HIS A CA 1
ATOM 845 C C . HIS A 1 106 ? 15.643 17.042 -2.786 1.00 42.84 106 HIS A C 1
ATOM 847 O O . HIS A 1 106 ? 16.600 17.436 -2.130 1.00 42.84 106 HIS A O 1
ATOM 853 N N . SER A 1 107 ? 15.430 17.468 -4.039 1.00 35.97 107 SER A N 1
ATOM 854 C CA . SER A 1 107 ? 16.335 18.399 -4.739 1.00 35.97 107 SER A CA 1
ATOM 855 C C . SER A 1 107 ? 16.415 19.801 -4.112 1.00 35.97 107 SER A C 1
ATOM 857 O O . SER A 1 107 ? 17.311 20.556 -4.467 1.00 35.97 107 SER A O 1
ATOM 859 N N . VAL A 1 108 ? 15.495 20.182 -3.217 1.00 42.09 108 VAL A N 1
ATOM 860 C CA . VAL A 1 108 ? 15.463 21.535 -2.623 1.00 42.09 108 VAL A CA 1
ATOM 861 C C . VAL A 1 108 ? 16.146 21.582 -1.247 1.00 42.09 108 VAL A C 1
ATOM 863 O O . VAL A 1 108 ? 16.394 22.664 -0.727 1.00 42.09 108 VAL A O 1
ATOM 866 N N . MET A 1 109 ? 16.491 20.434 -0.650 1.00 42.56 109 MET A N 1
ATOM 867 C CA . MET A 1 109 ? 17.089 20.374 0.695 1.00 42.56 109 MET A CA 1
ATOM 868 C C . MET A 1 109 ? 18.602 20.110 0.722 1.00 42.56 109 MET A C 1
ATOM 870 O O . MET A 1 109 ? 19.176 20.121 1.806 1.00 42.56 109 MET A O 1
ATOM 874 N N . GLU A 1 110 ? 19.264 19.932 -0.425 1.00 42.97 110 GLU A N 1
ATOM 875 C CA . GLU A 1 110 ? 20.718 19.673 -0.483 1.00 42.97 110 GLU A CA 1
ATOM 876 C C . GLU A 1 110 ? 21.569 20.882 -0.930 1.00 42.97 110 GLU A C 1
ATOM 878 O O . GLU A 1 110 ? 22.791 20.806 -0.892 1.00 42.97 110 GLU A O 1
ATOM 883 N N . GLU A 1 111 ? 20.967 22.032 -1.268 1.00 39.66 111 GLU A N 1
ATOM 884 C CA . GLU A 1 111 ? 21.698 23.261 -1.662 1.00 39.66 111 GLU A CA 1
ATOM 885 C C . GLU A 1 111 ? 21.785 24.342 -0.563 1.00 39.66 111 GLU A C 1
ATOM 887 O O . GLU A 1 111 ? 22.052 25.512 -0.842 1.00 39.66 111 GLU A O 1
ATOM 892 N N . GLN A 1 112 ? 21.586 23.981 0.707 1.00 39.16 112 GLN A N 1
ATOM 893 C CA . GLN A 1 112 ? 21.849 24.883 1.836 1.00 39.16 112 GLN A CA 1
ATOM 894 C C . GLN A 1 112 ? 22.567 24.152 2.976 1.00 39.16 112 GLN A C 1
ATOM 896 O O . GLN A 1 112 ? 21.987 23.907 4.032 1.00 39.16 112 GLN A O 1
ATOM 901 N N . SER A 1 113 ? 23.844 23.824 2.769 1.00 37.50 113 SER A N 1
ATOM 902 C CA . SER A 1 113 ? 24.809 23.642 3.859 1.00 37.50 113 SER A CA 1
ATOM 903 C C . SER A 1 113 ? 26.187 24.151 3.471 1.00 37.50 113 SER A C 1
ATOM 905 O O . SER A 1 113 ? 26.512 24.148 2.265 1.00 37.50 113 SER A O 1
#

Mean predicted aligned error: 7.98 Å

Secondary structure (DSSP, 8-state):
--HHHHHHHH---HHHHHHHHHTSHHHHHHHHHHHHHHHHHH--HHHHHHHHHHHHHHTTSHHHHHHHH---HHHHHHHTS-GGG--HHHHHHHHHHHHHHHHHHHTTSSS--

Foldseek 3Di:
DDPVVVCPVVDDPPLVVLLQQLLDPVSLVVLQVVLLVCCVPPVPLVSNLVSLLSNQSSNVHCPVVCVLQVQDSVLSVQSNDDPVPDDVVSSVVRVVSSVVVVVVVVVVPPPPD

Nearest PDB structures (foldseek):
  4u9e-assembly1_A  TM=5.446E-01  e=7.315E+00  Escherichia coli